Protein AF-A0A933B8F3-F1 (afdb_monomer_lite)

Secondary structure (DSSP, 8-state):
-----------------HHHHHHHHHHHHS-SEEEE-GGGHHHHHHHHHHHHHHH-SSPEEEE-SSEEEEPPPP----------SS----EEEEEEEEE-SSSEEEEEEEEESSGGGHHHHHHHHHHHHHHHHHS--S-GGG---

Structure (mmCIF, N/CA/C/O backbone):
data_AF-A0A933B8F3-F1
#
_entry.id   AF-A0A933B8F3-F1
#
loop_
_atom_site.group_PDB
_atom_site.id
_atom_site.type_symbol
_atom_site.label_atom_id
_atom_site.label_alt_id
_atom_site.label_comp_id
_atom_site.label_asym_id
_atom_site.label_entity_id
_atom_site.label_seq_id
_atom_site.pdbx_PDB_ins_code
_atom_site.Cartn_x
_atom_site.Cartn_y
_atom_site.Cartn_z
_atom_site.occupancy
_atom_site.B_iso_or_equiv
_atom_site.auth_seq_id
_atom_site.auth_comp_id
_atom_site.auth_asym_id
_atom_site.auth_atom_id
_atom_site.pdbx_PDB_model_num
ATOM 1 N N . MET A 1 1 ? 17.444 9.211 -59.197 1.00 36.62 1 MET A N 1
ATOM 2 C CA . MET A 1 1 ? 16.250 8.679 -58.508 1.00 36.62 1 MET A CA 1
ATOM 3 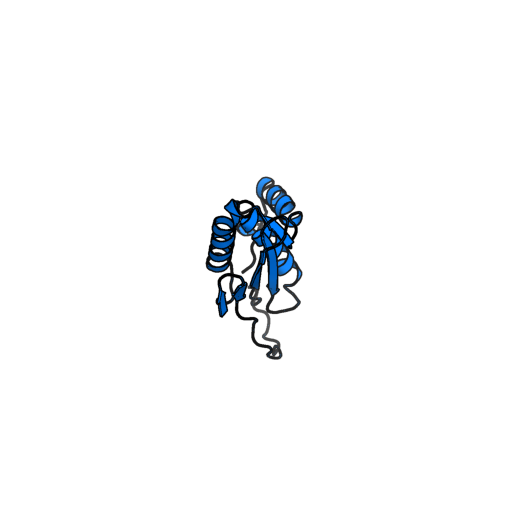C C . MET A 1 1 ? 16.712 8.210 -57.126 1.00 36.62 1 MET A C 1
ATOM 5 O O . MET A 1 1 ? 17.226 7.109 -57.017 1.00 36.62 1 MET A O 1
ATOM 9 N N . LEU A 1 2 ? 16.703 9.091 -56.116 1.00 37.78 2 LEU A N 1
ATOM 10 C CA . LEU A 1 2 ? 17.107 8.745 -54.743 1.00 37.78 2 LEU A CA 1
ATOM 11 C C . LEU A 1 2 ? 15.860 8.309 -53.965 1.00 37.78 2 LEU A C 1
ATOM 13 O O . LEU A 1 2 ? 14.931 9.098 -53.813 1.00 37.78 2 LEU A O 1
ATOM 17 N N . LEU A 1 3 ? 15.840 7.058 -53.502 1.00 42.25 3 LEU A N 1
ATOM 18 C CA . LEU A 1 3 ? 14.810 6.544 -52.602 1.00 42.25 3 LEU A CA 1
ATOM 19 C C . LEU A 1 3 ? 15.033 7.102 -51.192 1.00 42.25 3 LEU A C 1
ATOM 21 O O . LEU A 1 3 ? 16.034 6.800 -50.546 1.00 42.25 3 LEU A O 1
ATOM 25 N N . ALA A 1 4 ? 14.078 7.899 -50.719 1.00 46.31 4 ALA A N 1
ATOM 26 C CA . ALA A 1 4 ? 13.959 8.285 -49.322 1.00 46.31 4 ALA A CA 1
ATOM 27 C C . ALA A 1 4 ? 13.360 7.113 -48.528 1.00 46.31 4 ALA A C 1
ATOM 29 O O . ALA A 1 4 ? 12.175 6.810 -48.654 1.00 46.31 4 ALA A O 1
ATOM 30 N N . ALA A 1 5 ? 14.176 6.451 -47.711 1.00 51.38 5 ALA A N 1
ATOM 31 C CA . ALA A 1 5 ? 13.696 5.524 -46.694 1.00 51.38 5 ALA A CA 1
ATOM 32 C C . ALA A 1 5 ? 13.385 6.319 -45.416 1.00 51.38 5 ALA A C 1
ATOM 34 O O . ALA A 1 5 ? 14.253 6.543 -44.577 1.00 51.38 5 ALA A O 1
ATOM 35 N N . LEU A 1 6 ? 12.141 6.785 -45.288 1.00 48.47 6 LEU A N 1
ATOM 36 C CA . LEU A 1 6 ? 11.601 7.302 -44.031 1.00 48.47 6 LEU A CA 1
ATOM 37 C C . LEU A 1 6 ? 11.296 6.111 -43.117 1.00 48.47 6 LEU A C 1
ATOM 39 O O . LEU A 1 6 ? 10.216 5.527 -43.169 1.00 48.47 6 LEU A O 1
ATOM 43 N N . SER A 1 7 ? 12.258 5.729 -42.280 1.00 52.28 7 SER A N 1
ATOM 44 C CA . SER A 1 7 ? 11.997 4.852 -41.142 1.00 52.28 7 SER A CA 1
ATOM 45 C C . SER A 1 7 ? 11.229 5.646 -40.081 1.00 52.28 7 SER A C 1
ATOM 47 O O . SER A 1 7 ? 11.829 6.361 -39.277 1.00 52.28 7 SER A O 1
ATOM 49 N N . LEU A 1 8 ? 9.897 5.540 -40.092 1.00 51.66 8 LEU A N 1
ATOM 50 C CA . LEU A 1 8 ? 9.046 5.929 -38.966 1.00 51.66 8 LEU A CA 1
ATOM 51 C C . LEU A 1 8 ? 9.377 5.020 -37.777 1.00 51.66 8 LEU A C 1
ATOM 53 O O . LEU A 1 8 ? 8.822 3.936 -37.617 1.00 51.66 8 LEU A O 1
ATOM 57 N N . SER A 1 9 ? 10.331 5.455 -36.959 1.00 46.12 9 SER A N 1
ATOM 58 C CA . SER A 1 9 ? 10.598 4.853 -35.660 1.00 46.12 9 SER A CA 1
ATOM 59 C C . SER A 1 9 ? 9.540 5.371 -34.688 1.00 46.12 9 SER A C 1
ATOM 61 O O . SER A 1 9 ? 9.682 6.449 -34.114 1.00 46.12 9 SER A O 1
ATOM 63 N N . CYS A 1 10 ? 8.437 4.637 -34.532 1.00 48.38 10 CYS A N 1
ATOM 64 C CA . CYS A 1 10 ? 7.492 4.859 -33.440 1.00 48.38 10 CYS A CA 1
ATOM 65 C C . CYS A 1 10 ? 8.118 4.360 -32.129 1.00 48.38 10 CYS A C 1
ATOM 67 O O . CYS A 1 10 ? 7.732 3.326 -31.593 1.00 48.38 10 CYS A O 1
ATOM 69 N N . ALA A 1 11 ? 9.106 5.088 -31.611 1.00 46.72 11 ALA A N 1
ATOM 70 C CA . ALA A 1 11 ? 9.484 4.982 -30.211 1.00 46.72 11 ALA A CA 1
ATOM 71 C C . ALA A 1 11 ? 8.417 5.734 -29.406 1.00 46.72 11 ALA A C 1
ATOM 73 O O . ALA A 1 11 ? 8.524 6.939 -29.203 1.00 46.72 11 ALA A O 1
ATOM 74 N N . GLY A 1 12 ? 7.341 5.045 -29.020 1.00 47.75 12 GLY A N 1
ATOM 75 C CA . GLY A 1 12 ? 6.384 5.601 -28.067 1.00 47.75 12 GLY A CA 1
ATOM 76 C C . GLY A 1 12 ? 7.118 5.885 -26.759 1.00 47.75 12 GLY A C 1
ATOM 77 O O . GLY A 1 12 ? 7.540 4.951 -26.078 1.00 47.75 12 GLY A O 1
ATOM 78 N N . SER A 1 13 ? 7.329 7.159 -26.433 1.00 60.78 13 SER A N 1
ATOM 79 C CA . SER A 1 13 ? 7.831 7.565 -25.126 1.00 60.78 13 SER A CA 1
ATOM 80 C C . SER A 1 13 ? 6.834 7.105 -24.064 1.00 60.78 13 SER A C 1
ATOM 82 O O . SER A 1 13 ? 5.624 7.294 -24.203 1.00 60.78 13 SER A O 1
ATOM 84 N N . PHE A 1 14 ? 7.325 6.469 -22.998 1.00 71.25 14 PHE A N 1
ATOM 85 C CA . PHE A 1 14 ? 6.515 6.290 -21.799 1.00 71.25 14 PHE A CA 1
ATOM 86 C C . PHE A 1 14 ? 6.327 7.672 -21.177 1.00 71.25 14 PHE A C 1
ATOM 88 O O . PHE A 1 14 ? 7.186 8.162 -20.449 1.00 71.25 14 PHE A O 1
ATOM 95 N N . GLU A 1 15 ? 5.227 8.320 -21.533 1.00 83.00 15 GLU A N 1
ATOM 96 C CA . GLU A 1 15 ? 4.844 9.615 -20.997 1.00 83.00 15 GLU A CA 1
ATOM 97 C C . GLU A 1 15 ? 3.542 9.448 -20.217 1.00 83.00 15 GLU A C 1
ATOM 99 O O . GLU A 1 15 ? 2.581 8.819 -20.679 1.00 83.00 15 GLU A O 1
ATOM 104 N N . LEU A 1 16 ? 3.555 9.938 -18.980 1.00 84.81 16 LEU A N 1
ATOM 105 C CA . LEU A 1 16 ? 2.376 9.965 -18.130 1.00 84.81 16 LEU A CA 1
ATOM 106 C C . LEU A 1 16 ? 1.504 11.139 -18.554 1.00 84.81 16 LEU A C 1
ATOM 108 O O . LEU A 1 16 ? 2.003 12.252 -18.725 1.00 84.81 16 LEU A O 1
ATOM 112 N N . SER A 1 17 ? 0.203 10.904 -18.658 1.00 89.94 17 SER A N 1
ATOM 113 C CA . SER A 1 17 ? -0.770 11.984 -18.791 1.00 89.94 17 SER A CA 1
ATOM 114 C C . SER A 1 17 ? -0.698 12.930 -17.587 1.00 89.94 17 SER A C 1
ATOM 116 O O . SER A 1 17 ? -0.271 12.553 -16.493 1.00 89.94 17 SER A O 1
ATOM 118 N N . GLN A 1 18 ? -1.147 14.172 -17.763 1.00 90.62 18 GLN A N 1
ATOM 119 C CA . GLN A 1 18 ? -1.172 15.160 -16.680 1.00 90.62 18 GLN A CA 1
ATOM 120 C C . GLN A 1 18 ? -1.997 14.680 -15.470 1.00 90.62 18 GLN A C 1
ATOM 122 O O . GLN A 1 18 ? -1.650 14.959 -14.320 1.00 90.62 18 GLN A O 1
ATOM 127 N N . GLU A 1 19 ? -3.063 13.921 -15.722 1.00 89.12 19 GLU A N 1
ATOM 128 C CA . GLU A 1 19 ? -3.893 13.309 -14.684 1.00 89.12 19 GLU A CA 1
ATOM 129 C C . GLU A 1 19 ? -3.136 12.215 -13.917 1.00 89.12 19 GLU A C 1
ATOM 131 O O . GLU A 1 19 ? -3.154 12.213 -12.685 1.00 89.12 19 GLU A O 1
ATOM 136 N N . GLU A 1 20 ? -2.404 11.337 -14.614 1.00 89.19 20 GLU A N 1
ATOM 137 C CA . GLU A 1 20 ? -1.547 10.321 -13.984 1.00 89.19 20 GLU A CA 1
ATOM 138 C C . GLU A 1 20 ? -0.432 10.962 -13.147 1.00 89.19 20 GLU A C 1
ATOM 140 O O . GLU A 1 20 ? -0.158 10.500 -12.043 1.00 89.19 20 GLU A O 1
ATOM 145 N N . GLN A 1 21 ? 0.181 12.050 -13.626 1.00 91.50 21 GLN A N 1
ATOM 146 C CA . GLN A 1 21 ? 1.212 12.780 -12.879 1.00 91.50 21 GLN A CA 1
ATOM 147 C C . GLN A 1 21 ? 0.649 13.426 -11.609 1.00 91.50 21 GLN A C 1
ATOM 149 O O . GLN A 1 21 ? 1.257 13.343 -10.542 1.00 91.50 21 GLN A O 1
ATOM 154 N N . THR A 1 22 ? -0.531 14.041 -11.708 1.00 93.38 22 THR A N 1
ATOM 155 C CA . THR A 1 22 ? -1.208 14.671 -10.564 1.00 93.38 22 THR A CA 1
ATOM 156 C C . THR A 1 22 ? -1.597 13.623 -9.529 1.00 93.38 22 THR A C 1
ATOM 158 O O . THR A 1 22 ? -1.303 13.769 -8.343 1.00 93.38 22 THR A O 1
ATOM 161 N N . SER A 1 23 ? -2.209 12.531 -9.986 1.00 91.19 23 SER A N 1
ATOM 162 C CA . SER A 1 23 ? -2.610 11.415 -9.134 1.00 91.19 23 SER A CA 1
ATOM 163 C C . SER A 1 23 ? -1.400 10.754 -8.471 1.00 91.19 23 SER A C 1
ATOM 165 O O . SER A 1 23 ? -1.433 10.474 -7.273 1.00 91.19 23 SER A O 1
ATOM 167 N N . LEU A 1 24 ? -0.298 10.569 -9.207 1.00 93.94 24 LEU A N 1
ATOM 168 C CA . LEU A 1 24 ? 0.967 10.098 -8.643 1.00 93.94 24 LEU A CA 1
ATOM 169 C C . LEU A 1 24 ? 1.485 11.053 -7.560 1.00 93.94 24 LEU A C 1
ATOM 171 O O . LEU A 1 24 ? 1.893 10.592 -6.500 1.00 93.94 24 LEU A O 1
ATOM 175 N N . GLY A 1 25 ? 1.402 12.368 -7.777 1.00 94.06 25 GLY A N 1
ATOM 176 C CA . GLY A 1 25 ? 1.744 13.372 -6.767 1.00 94.06 25 GLY A CA 1
ATOM 177 C C . GLY A 1 25 ? 0.945 13.219 -5.467 1.00 94.06 25 GLY A C 1
ATOM 178 O O . GLY A 1 25 ? 1.521 13.294 -4.383 1.00 94.06 25 GLY A O 1
ATOM 179 N N . LEU A 1 26 ? -0.358 12.925 -5.558 1.00 95.31 26 LEU A N 1
ATOM 180 C CA . LEU A 1 26 ? -1.197 12.637 -4.386 1.00 95.31 26 LEU A CA 1
ATOM 181 C C . LEU A 1 26 ? -0.758 11.358 -3.664 1.00 95.31 26 LEU A C 1
ATOM 183 O O . LEU A 1 26 ? -0.704 11.339 -2.435 1.00 95.31 26 LEU A O 1
ATOM 187 N N . ALA A 1 27 ? -0.417 10.305 -4.410 1.00 96.31 27 ALA A N 1
ATOM 188 C CA . ALA A 1 27 ? 0.095 9.074 -3.818 1.00 96.31 27 ALA A CA 1
ATOM 189 C C . ALA A 1 27 ? 1.441 9.288 -3.116 1.00 96.31 27 ALA A C 1
ATOM 191 O O . ALA A 1 27 ? 1.612 8.832 -1.990 1.00 96.31 27 ALA A O 1
ATOM 192 N N . MET A 1 28 ? 2.369 10.031 -3.722 1.00 97.88 28 MET A N 1
ATOM 193 C CA . MET A 1 28 ? 3.665 10.344 -3.106 1.00 97.88 28 MET A CA 1
ATOM 194 C C . MET A 1 28 ? 3.530 11.196 -1.836 1.00 97.88 28 MET A C 1
ATOM 196 O O . MET A 1 28 ? 4.373 11.117 -0.948 1.00 97.88 28 MET A O 1
ATOM 200 N N . ALA A 1 29 ? 2.458 11.983 -1.709 1.00 97.31 29 ALA A N 1
ATOM 201 C CA . ALA A 1 29 ? 2.155 12.730 -0.489 1.00 97.31 29 ALA A CA 1
ATOM 202 C C . ALA A 1 29 ? 1.501 11.872 0.611 1.00 97.31 29 ALA A C 1
ATOM 204 O O . ALA A 1 29 ? 1.454 12.296 1.768 1.00 97.31 29 ALA A O 1
ATOM 205 N N . GLN A 1 30 ? 0.988 10.680 0.282 1.00 97.62 30 GLN A N 1
ATOM 206 C CA . GLN A 1 30 ? 0.333 9.799 1.243 1.00 97.62 30 GLN A CA 1
ATOM 207 C C . GLN A 1 30 ? 1.353 9.234 2.242 1.00 97.62 30 GLN A C 1
ATOM 209 O O . GLN A 1 30 ? 2.295 8.559 1.827 1.00 97.62 30 GLN A O 1
ATOM 214 N N . PRO A 1 31 ? 1.152 9.400 3.560 1.00 98.00 31 PRO A N 1
ATOM 215 C CA . PRO A 1 31 ? 1.998 8.749 4.552 1.00 98.00 31 PRO A CA 1
ATOM 216 C C . PRO A 1 31 ? 1.993 7.223 4.414 1.00 98.00 31 PRO A C 1
ATOM 218 O O . PRO A 1 31 ? 0.933 6.606 4.292 1.00 98.00 31 PRO A O 1
ATOM 221 N N . LEU A 1 32 ? 3.174 6.607 4.532 1.00 98.50 32 LEU A N 1
ATOM 222 C CA . LEU A 1 32 ? 3.340 5.146 4.573 1.00 98.50 32 LEU A CA 1
ATOM 223 C C . LEU A 1 32 ? 2.830 4.518 5.875 1.00 98.50 32 LEU A C 1
ATOM 225 O O . LEU A 1 32 ? 2.682 3.303 5.968 1.00 98.50 32 LEU A O 1
ATOM 229 N N . THR A 1 33 ? 2.579 5.339 6.895 1.00 98.38 33 THR A N 1
ATOM 230 C CA . THR A 1 33 ? 1.883 4.938 8.117 1.00 98.38 33 THR A CA 1
ATOM 231 C C . THR A 1 33 ? 0.728 5.893 8.364 1.00 98.38 33 THR A C 1
ATOM 233 O O . THR A 1 33 ? 0.926 7.106 8.408 1.00 98.38 33 THR A O 1
ATOM 236 N N . PHE A 1 34 ? -0.477 5.353 8.501 1.00 97.94 34 PHE A N 1
ATOM 237 C CA . PHE A 1 34 ? -1.703 6.135 8.627 1.00 97.94 34 PHE A CA 1
ATOM 238 C C . PHE A 1 34 ? -2.738 5.402 9.476 1.00 97.94 34 PHE A C 1
ATOM 240 O O . PHE A 1 34 ? -2.740 4.176 9.554 1.00 97.94 34 PHE A O 1
ATOM 247 N N . THR A 1 35 ? -3.643 6.155 10.095 1.00 98.00 35 THR A N 1
ATOM 248 C CA . THR A 1 35 ? -4.702 5.595 10.941 1.00 98.00 35 THR A CA 1
ATOM 249 C C . THR A 1 35 ? -6.033 5.617 10.209 1.00 98.00 35 THR A C 1
ATOM 251 O O . THR A 1 35 ? -6.431 6.647 9.664 1.00 98.00 35 THR A O 1
ATOM 254 N N . VAL A 1 36 ? -6.749 4.495 10.242 1.00 97.19 36 VAL A N 1
ATOM 255 C CA . VAL A 1 36 ? -8.127 4.395 9.756 1.00 97.19 36 VAL A CA 1
ATOM 256 C C . VAL A 1 36 ? -9.109 4.164 10.911 1.00 97.19 36 VAL A C 1
ATOM 258 O O . VAL A 1 36 ? -8.773 3.479 11.881 1.00 97.19 36 VAL A O 1
ATOM 261 N N . PRO A 1 37 ? -10.339 4.697 10.821 1.00 97.38 37 PRO A N 1
ATOM 262 C CA . PRO A 1 37 ? -11.439 4.336 11.710 1.00 97.38 37 PRO A CA 1
ATOM 263 C C . PRO A 1 37 ? -11.682 2.819 11.762 1.00 97.38 37 PRO A C 1
ATOM 265 O O . PRO A 1 37 ? -11.478 2.105 10.777 1.00 97.38 37 PRO A O 1
ATOM 268 N N . ARG A 1 38 ? -12.111 2.314 12.926 1.00 95.94 38 ARG A N 1
ATOM 269 C CA . ARG A 1 38 ? -12.258 0.866 13.181 1.00 95.94 38 ARG A CA 1
ATOM 270 C C . ARG A 1 38 ? -13.304 0.199 12.292 1.00 95.94 38 ARG A C 1
ATOM 272 O O . ARG A 1 38 ? -13.085 -0.924 11.848 1.00 95.94 38 ARG A O 1
ATOM 279 N N . ASP A 1 39 ? -14.396 0.897 12.021 1.00 96.69 39 ASP A N 1
ATOM 280 C CA . ASP A 1 39 ? -15.483 0.482 11.130 1.00 96.69 39 ASP A CA 1
ATOM 281 C C . ASP A 1 39 ? -15.018 0.275 9.678 1.00 96.69 39 ASP A C 1
ATOM 283 O O . ASP A 1 39 ? -15.536 -0.600 8.994 1.00 96.69 39 ASP A O 1
ATOM 287 N N . ARG A 1 40 ? -13.979 0.994 9.234 1.00 95.75 40 ARG A N 1
ATOM 288 C CA . ARG A 1 40 ? -13.377 0.850 7.892 1.00 95.75 40 ARG A CA 1
ATOM 289 C C . ARG A 1 40 ? -12.180 -0.102 7.832 1.00 95.75 40 ARG A C 1
ATOM 291 O O . ARG A 1 40 ? -11.573 -0.276 6.773 1.00 95.75 40 ARG A O 1
ATOM 298 N N . SER A 1 41 ? -11.793 -0.702 8.956 1.00 94.31 41 SER A N 1
ATOM 299 C CA . SER A 1 41 ? -10.542 -1.466 9.052 1.00 94.31 41 SER A CA 1
ATOM 300 C C . SER A 1 41 ? -10.535 -2.760 8.239 1.00 94.31 41 SER A C 1
ATOM 302 O O . SER A 1 41 ? -9.494 -3.117 7.688 1.00 94.31 41 SER A O 1
ATOM 304 N N . LEU A 1 42 ? -11.678 -3.447 8.144 1.00 95.56 42 LEU A N 1
ATOM 305 C CA . LEU A 1 42 ? -11.803 -4.678 7.361 1.00 95.56 42 LEU A CA 1
ATOM 306 C C . LEU A 1 42 ? -11.668 -4.382 5.868 1.00 95.56 42 LEU A C 1
ATOM 308 O O . LEU A 1 42 ? -10.773 -4.913 5.224 1.00 95.56 42 LEU A O 1
ATOM 312 N N . GLU A 1 43 ? -12.450 -3.432 5.359 1.00 96.94 43 GLU A N 1
ATOM 313 C CA . GLU A 1 43 ? -12.393 -3.000 3.958 1.00 96.94 43 GLU A CA 1
ATOM 314 C C . GLU A 1 43 ? -10.988 -2.511 3.558 1.00 96.94 43 GLU A C 1
ATOM 316 O O . GLU A 1 43 ? -10.469 -2.839 2.491 1.00 96.94 43 GLU A O 1
ATOM 321 N N . THR A 1 44 ? -10.331 -1.757 4.444 1.00 97.06 44 THR A N 1
ATOM 322 C CA . THR A 1 44 ? -8.951 -1.286 4.242 1.00 97.06 44 THR A CA 1
ATOM 323 C C . THR A 1 44 ? -7.963 -2.454 4.163 1.00 97.06 44 THR A C 1
ATOM 325 O O . THR A 1 44 ? -7.040 -2.438 3.349 1.00 97.06 44 THR A O 1
ATOM 328 N N . TRP A 1 45 ? -8.154 -3.490 4.978 1.00 97.44 45 TRP A N 1
ATOM 329 C CA . TRP A 1 45 ? -7.311 -4.684 4.953 1.00 97.44 45 TRP A CA 1
ATOM 330 C C . TRP A 1 45 ? -7.527 -5.531 3.699 1.00 97.44 45 TRP A C 1
ATOM 332 O O . TRP A 1 45 ? -6.557 -5.978 3.089 1.00 97.44 45 TRP A O 1
ATOM 342 N N . ASP A 1 46 ? -8.774 -5.670 3.253 1.00 97.44 46 ASP A N 1
ATOM 343 C CA . ASP A 1 46 ? -9.097 -6.366 2.007 1.00 97.44 46 ASP A CA 1
ATOM 344 C C . ASP A 1 46 ? -8.458 -5.665 0.803 1.00 97.44 46 ASP A C 1
ATOM 346 O O . ASP A 1 46 ? -7.947 -6.316 -0.110 1.00 97.44 46 ASP A O 1
ATOM 350 N N . ARG A 1 47 ? -8.396 -4.328 0.806 1.00 97.88 47 ARG A N 1
ATOM 351 C CA . ARG A 1 47 ? -7.629 -3.581 -0.201 1.00 97.88 47 ARG A CA 1
ATOM 352 C C . ARG A 1 47 ? -6.136 -3.888 -0.149 1.00 97.88 47 ARG A C 1
ATOM 354 O O . ARG A 1 47 ? -5.529 -4.052 -1.204 1.00 97.88 47 ARG A O 1
ATOM 361 N N . ALA A 1 48 ? -5.539 -4.003 1.035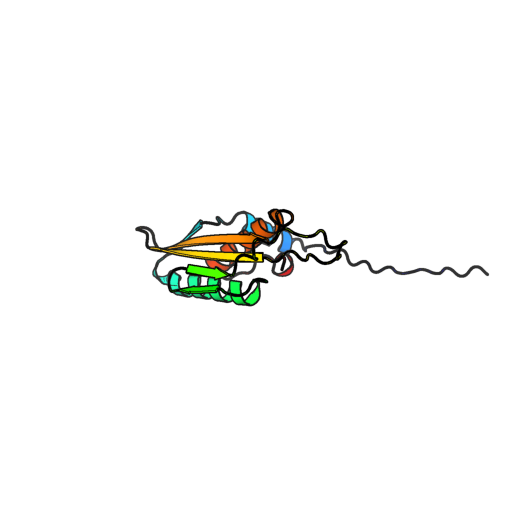 1.00 97.31 48 ALA A N 1
ATOM 362 C CA . ALA A 1 48 ? -4.126 -4.367 1.159 1.00 97.31 48 ALA A CA 1
ATOM 363 C C . ALA A 1 48 ? -3.834 -5.748 0.550 1.00 97.31 48 ALA A C 1
ATOM 365 O O . ALA A 1 48 ? -2.894 -5.885 -0.237 1.00 97.31 48 ALA A O 1
ATOM 366 N N . LEU A 1 49 ? -4.687 -6.736 0.834 1.00 95.75 49 LEU A N 1
ATOM 367 C CA . LEU A 1 49 ? -4.620 -8.068 0.228 1.00 95.75 49 LEU A CA 1
ATOM 368 C C . LEU A 1 49 ? -4.740 -8.005 -1.300 1.00 95.75 49 LEU A C 1
ATOM 370 O O . LEU A 1 49 ? -3.875 -8.518 -2.009 1.00 95.75 49 LEU A O 1
ATOM 374 N N . ASN A 1 50 ? -5.767 -7.317 -1.805 1.00 94.94 50 ASN A N 1
ATOM 375 C CA . ASN A 1 50 ? -6.005 -7.160 -3.241 1.00 94.94 50 ASN A CA 1
ATOM 376 C C . ASN A 1 50 ? -4.851 -6.452 -3.961 1.00 94.94 50 ASN A C 1
ATOM 378 O O . ASN A 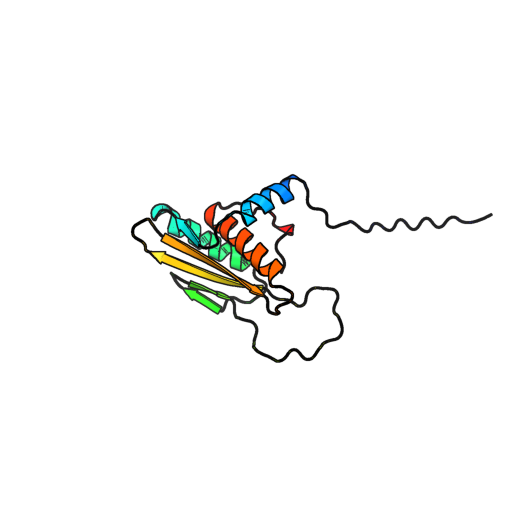1 50 ? -4.527 -6.788 -5.099 1.00 94.94 50 ASN A O 1
ATOM 382 N N . PHE A 1 51 ? -4.232 -5.459 -3.321 1.00 95.12 51 PHE A N 1
ATOM 383 C CA . PHE A 1 51 ? -3.084 -4.770 -3.893 1.00 95.12 51 PHE A CA 1
ATOM 384 C C . PHE A 1 51 ? -1.897 -5.721 -4.037 1.00 95.12 51 PHE A C 1
ATOM 386 O O . PHE A 1 51 ? -1.310 -5.815 -5.114 1.00 95.12 51 PHE A O 1
ATOM 393 N N . MET A 1 52 ? -1.557 -6.444 -2.967 1.00 92.19 52 MET A N 1
ATOM 394 C CA . MET A 1 52 ? -0.420 -7.361 -2.980 1.00 92.19 52 MET A CA 1
ATOM 395 C C . MET A 1 52 ? -0.595 -8.480 -4.005 1.00 92.19 52 MET A C 1
ATOM 397 O O . MET A 1 52 ? 0.354 -8.768 -4.728 1.00 92.19 52 MET A O 1
ATOM 401 N N . ASP A 1 53 ? -1.796 -9.050 -4.110 1.00 90.25 53 ASP A N 1
ATOM 402 C CA . ASP A 1 53 ? -2.119 -10.080 -5.102 1.00 90.25 53 ASP A CA 1
ATOM 403 C C . ASP A 1 53 ? -1.932 -9.581 -6.546 1.00 90.25 53 ASP A C 1
ATOM 405 O O . ASP A 1 53 ? -1.359 -10.266 -7.391 1.00 90.25 53 ASP A O 1
ATOM 409 N N . ARG A 1 54 ? -2.348 -8.340 -6.830 1.00 89.75 54 ARG A N 1
ATOM 410 C CA . ARG A 1 54 ? -2.306 -7.779 -8.190 1.00 89.75 54 ARG A CA 1
ATOM 411 C C . ARG A 1 54 ? -0.948 -7.237 -8.608 1.00 89.75 54 ARG A C 1
ATOM 413 O O . ARG A 1 54 ? -0.641 -7.255 -9.804 1.00 89.75 54 ARG A O 1
ATOM 420 N N . TYR A 1 55 ? -0.203 -6.653 -7.672 1.00 88.81 55 TYR A N 1
ATOM 421 C CA . TYR A 1 55 ? 0.937 -5.789 -7.983 1.00 88.81 55 TYR A CA 1
ATOM 422 C C . TYR A 1 55 ? 2.271 -6.289 -7.446 1.00 88.81 55 TYR A C 1
ATOM 424 O O . TYR A 1 55 ? 3.301 -5.845 -7.951 1.00 88.81 55 TYR A O 1
ATOM 432 N N . SER A 1 56 ? 2.299 -7.205 -6.475 1.00 84.88 56 SER A N 1
ATOM 433 C CA . SER A 1 56 ? 3.583 -7.741 -6.041 1.00 84.88 56 SER A CA 1
ATOM 434 C C . SER A 1 56 ? 4.184 -8.672 -7.088 1.00 84.88 56 SER A C 1
ATOM 436 O O . SER A 1 56 ? 3.506 -9.540 -7.634 1.00 84.88 56 SER A O 1
ATOM 438 N N . SER A 1 57 ? 5.486 -8.524 -7.332 1.00 85.06 57 SER A N 1
ATOM 439 C CA . SER A 1 57 ? 6.264 -9.491 -8.110 1.00 85.06 57 SER A CA 1
ATOM 440 C C . SER A 1 57 ? 6.957 -10.549 -7.249 1.00 85.06 57 SER A C 1
ATOM 442 O O . SER A 1 57 ? 7.514 -11.516 -7.776 1.00 85.06 57 SER A O 1
ATOM 444 N N . MET A 1 58 ? 6.904 -10.420 -5.919 1.00 85.06 58 MET A N 1
ATOM 445 C CA . MET A 1 58 ? 7.362 -11.437 -4.975 1.00 85.06 58 MET A CA 1
ATOM 446 C C . MET A 1 58 ? 6.179 -12.260 -4.453 1.00 85.06 58 MET A C 1
ATOM 448 O O . MET A 1 58 ? 5.086 -11.754 -4.224 1.00 85.06 58 MET A O 1
ATOM 452 N N . LYS A 1 59 ? 6.389 -13.563 -4.233 1.00 84.00 59 LYS A N 1
ATOM 453 C CA . LYS A 1 59 ? 5.324 -14.445 -3.731 1.00 84.00 59 LYS A CA 1
ATOM 454 C C . LYS A 1 59 ? 4.915 -14.048 -2.311 1.00 84.00 59 LYS A C 1
ATOM 456 O O . LYS A 1 59 ? 5.778 -13.725 -1.494 1.00 84.00 59 LYS A O 1
ATOM 461 N N . LEU A 1 60 ? 3.624 -14.150 -1.998 1.00 86.62 60 LEU A N 1
ATOM 462 C CA . LEU A 1 60 ? 3.131 -14.056 -0.623 1.00 86.62 60 LEU A CA 1
ATOM 463 C C . LEU A 1 60 ? 3.802 -15.130 0.248 1.00 86.62 60 LEU A C 1
ATOM 465 O O . LEU A 1 60 ? 3.875 -16.297 -0.133 1.00 86.62 60 LEU A O 1
ATOM 469 N N . ARG A 1 61 ? 4.316 -14.713 1.406 1.00 87.75 61 ARG A N 1
ATOM 470 C CA . ARG A 1 61 ? 4.965 -15.571 2.407 1.00 87.75 61 ARG A CA 1
ATOM 471 C C . ARG A 1 61 ? 4.070 -15.784 3.619 1.00 87.75 61 ARG A C 1
ATOM 473 O O . ARG A 1 61 ? 3.994 -16.893 4.131 1.00 87.75 61 ARG A O 1
ATOM 480 N N . SER A 1 62 ? 3.457 -14.712 4.110 1.00 88.81 62 SER A N 1
ATOM 481 C CA . SER A 1 62 ? 2.649 -14.731 5.325 1.00 88.81 62 SER A CA 1
ATOM 482 C C . SER A 1 62 ? 1.435 -13.841 5.141 1.00 88.81 62 SER A C 1
ATOM 484 O O . SER A 1 62 ? 1.571 -12.687 4.738 1.00 88.81 62 SER A O 1
ATOM 486 N N . VAL A 1 63 ? 0.269 -14.381 5.477 1.00 92.38 63 VAL A N 1
ATOM 487 C CA . VAL A 1 63 ? -1.001 -13.663 5.538 1.00 92.38 63 VAL A CA 1
ATOM 488 C C . VAL A 1 63 ? -1.624 -14.010 6.880 1.00 92.38 63 VAL A C 1
ATOM 490 O O . VAL A 1 63 ? -2.022 -15.149 7.108 1.00 92.38 63 VAL A O 1
ATOM 493 N N . THR A 1 64 ? -1.640 -13.045 7.790 1.00 94.25 64 THR A N 1
ATOM 494 C CA . THR A 1 64 ? -2.301 -13.160 9.091 1.00 94.25 64 THR A CA 1
ATOM 495 C C . THR A 1 64 ? -3.312 -12.034 9.250 1.00 94.25 64 THR A C 1
ATOM 497 O O . THR A 1 64 ? -3.393 -11.129 8.421 1.00 94.25 64 THR A O 1
ATOM 500 N N . ASP A 1 65 ? -4.038 -12.035 10.365 1.00 92.88 65 ASP A N 1
ATOM 501 C CA . ASP A 1 65 ? -4.962 -10.954 10.696 1.00 92.88 65 ASP A CA 1
ATOM 502 C C . ASP A 1 65 ? -4.278 -9.610 10.957 1.00 92.88 65 ASP A C 1
ATOM 504 O O . ASP A 1 65 ? -4.976 -8.621 11.131 1.00 92.88 65 ASP A O 1
ATOM 508 N N . SER A 1 66 ? -2.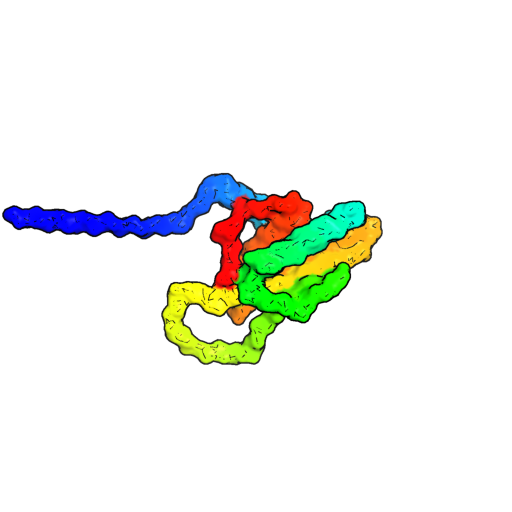953 -9.517 11.032 1.00 95.25 66 SER A N 1
ATOM 509 C CA . SER A 1 66 ? -2.262 -8.254 11.332 1.00 95.25 66 SER A CA 1
ATOM 510 C C . SER A 1 66 ? -1.049 -7.980 10.456 1.00 95.25 66 SER A C 1
ATOM 512 O O . SER A 1 66 ? -0.453 -6.907 10.567 1.00 95.25 66 SER A O 1
ATOM 514 N N . LEU A 1 67 ? -0.674 -8.924 9.593 1.00 96.62 67 LEU A N 1
ATOM 515 C CA . LEU A 1 67 ? 0.557 -8.856 8.827 1.00 96.62 67 LEU A CA 1
ATOM 516 C C . LEU A 1 67 ? 0.412 -9.567 7.478 1.00 96.62 67 LEU A C 1
ATOM 518 O O . LEU A 1 67 ? 0.103 -10.757 7.413 1.00 96.62 67 LEU A O 1
ATOM 522 N N . LEU A 1 68 ? 0.718 -8.836 6.410 1.00 95.44 68 LEU A N 1
ATOM 523 C CA . LEU A 1 68 ? 0.917 -9.349 5.063 1.00 95.44 68 LEU A CA 1
ATOM 524 C C . LEU A 1 68 ? 2.379 -9.158 4.691 1.00 95.44 68 LEU A C 1
ATOM 526 O O . LEU A 1 68 ? 2.908 -8.052 4.779 1.00 95.44 68 LEU A O 1
ATOM 530 N N . VAL A 1 69 ? 3.040 -10.231 4.283 1.00 93.75 69 VAL A N 1
ATOM 531 C CA . VAL A 1 69 ? 4.456 -10.207 3.916 1.00 93.75 69 VAL A CA 1
ATOM 532 C C . VAL A 1 69 ? 4.646 -11.051 2.672 1.00 93.75 69 VAL A C 1
ATOM 534 O O . VAL A 1 69 ? 4.214 -12.205 2.624 1.00 93.75 69 VAL A O 1
ATOM 537 N N . THR A 1 70 ? 5.328 -10.503 1.677 1.00 89.06 70 THR A N 1
ATOM 538 C CA . THR A 1 70 ? 5.901 -11.289 0.580 1.00 89.06 70 THR A CA 1
ATOM 539 C C . THR A 1 70 ? 7.272 -11.818 0.981 1.00 89.06 70 THR A C 1
ATOM 541 O O . THR A 1 70 ? 7.917 -11.272 1.872 1.00 89.06 70 THR A O 1
ATOM 544 N N . TYR A 1 71 ? 7.761 -12.873 0.335 1.00 75.31 71 TYR A N 1
ATOM 545 C CA . TYR A 1 71 ? 9.146 -13.303 0.536 1.00 75.31 71 TYR A CA 1
ATOM 546 C C . TYR A 1 71 ? 10.098 -12.130 0.300 1.00 75.31 71 TYR A C 1
ATOM 548 O O . TYR A 1 71 ? 9.984 -11.473 -0.724 1.00 75.31 71 TYR A O 1
ATOM 556 N N . GLU A 1 72 ? 11.043 -11.891 1.210 1.00 60.44 72 GLU A N 1
ATOM 557 C CA . GLU A 1 72 ? 12.252 -11.148 0.862 1.00 60.44 72 GLU A CA 1
ATOM 558 C C . GLU A 1 72 ? 13.049 -12.036 -0.097 1.00 60.44 72 GLU A C 1
ATOM 560 O O . GLU A 1 72 ? 13.219 -13.234 0.149 1.00 60.44 72 GLU A O 1
ATOM 565 N N . THR A 1 73 ? 13.489 -11.487 -1.228 1.00 52.62 73 THR A N 1
ATOM 566 C CA . THR A 1 73 ? 14.413 -12.191 -2.127 1.00 52.62 73 THR A CA 1
ATOM 567 C C . THR A 1 73 ? 15.582 -12.774 -1.334 1.00 52.62 73 THR A C 1
ATOM 569 O O . THR A 1 73 ? 16.075 -12.118 -0.415 1.00 52.62 73 THR A O 1
ATOM 572 N N . PRO A 1 74 ? 16.049 -13.988 -1.669 1.00 45.34 74 PRO A N 1
ATOM 573 C CA . PRO A 1 74 ? 17.122 -14.609 -0.919 1.00 45.34 74 PRO A CA 1
ATOM 574 C C . PRO A 1 74 ? 18.385 -13.743 -0.978 1.00 45.34 74 PRO A C 1
ATOM 576 O O . PRO A 1 74 ? 18.740 -13.201 -2.026 1.00 45.34 74 PRO A O 1
ATOM 579 N N . THR A 1 75 ? 19.068 -13.644 0.160 1.00 46.38 75 THR A N 1
ATOM 580 C CA . THR A 1 75 ? 20.404 -13.065 0.318 1.00 46.38 75 THR A CA 1
ATOM 581 C C . THR A 1 75 ? 21.444 -13.918 -0.419 1.00 46.38 75 THR A C 1
ATOM 583 O O . THR A 1 75 ? 22.227 -14.624 0.211 1.00 46.38 75 THR A O 1
ATOM 586 N N . TYR A 1 76 ? 21.460 -13.911 -1.749 1.00 42.34 76 TYR A N 1
ATOM 587 C CA . TYR A 1 76 ? 22.592 -14.446 -2.508 1.00 42.34 76 TYR A CA 1
ATOM 588 C C . TYR A 1 76 ? 23.410 -13.289 -3.073 1.00 42.34 76 TYR A C 1
ATOM 590 O O . TYR A 1 76 ? 22.855 -12.302 -3.561 1.00 42.34 76 TYR A O 1
ATOM 598 N N . GLN A 1 77 ? 24.740 -13.408 -2.991 1.00 43.59 77 GLN A N 1
ATOM 599 C CA . GLN A 1 77 ? 25.657 -12.522 -3.703 1.00 43.59 77 GLN A CA 1
ATOM 600 C C . GLN A 1 77 ? 25.273 -12.535 -5.182 1.00 43.59 77 GLN A C 1
ATOM 602 O O . GLN A 1 77 ? 25.286 -13.586 -5.823 1.00 43.59 77 GLN A O 1
ATOM 607 N N . GLN A 1 78 ? 24.897 -11.370 -5.708 1.00 46.41 78 GLN A N 1
ATOM 608 C CA . GLN A 1 78 ? 24.617 -11.210 -7.125 1.00 46.41 78 GLN A CA 1
ATOM 609 C C . GLN A 1 78 ? 25.923 -11.432 -7.889 1.00 46.41 78 GLN A C 1
ATOM 611 O O . GLN A 1 78 ? 26.785 -10.557 -7.934 1.00 46.41 78 GLN A O 1
ATOM 616 N N . VAL A 1 79 ? 26.082 -12.619 -8.473 1.00 48.50 79 VAL A N 1
ATOM 617 C CA . VAL A 1 79 ? 27.020 -12.809 -9.579 1.00 48.50 79 VAL A CA 1
ATOM 618 C C . VAL A 1 79 ? 26.576 -11.820 -10.662 1.00 48.50 79 VAL A C 1
ATOM 620 O O . VAL A 1 79 ? 25.387 -11.820 -10.995 1.00 48.50 79 VAL A O 1
ATOM 623 N N . PRO A 1 80 ? 27.449 -10.932 -11.168 1.00 44.38 80 PRO A N 1
ATOM 624 C CA . PRO A 1 80 ? 27.039 -9.926 -12.136 1.00 44.38 80 PRO A CA 1
ATOM 625 C C . PRO A 1 80 ? 26.635 -10.628 -13.435 1.00 44.38 80 PRO A C 1
ATOM 627 O O . PRO A 1 80 ? 27.481 -11.039 -14.224 1.00 44.38 80 PRO A O 1
ATOM 630 N N . SER A 1 81 ? 25.328 -10.805 -13.632 1.00 41.28 81 SER A N 1
ATOM 631 C CA . SER A 1 81 ? 24.777 -11.266 -14.901 1.00 41.28 81 SER A CA 1
ATOM 632 C C . SER A 1 81 ? 24.835 -10.104 -15.898 1.00 41.28 81 SER A C 1
ATOM 634 O O . SER A 1 81 ? 24.482 -8.975 -15.531 1.00 41.28 81 SER A O 1
ATOM 636 N N . PRO A 1 82 ? 25.306 -10.321 -17.135 1.00 44.31 82 PRO A N 1
ATOM 637 C CA . PRO A 1 82 ? 25.462 -9.253 -18.105 1.00 44.31 82 PRO A CA 1
ATOM 638 C C . PRO A 1 82 ? 24.084 -8.769 -18.576 1.00 44.31 82 PRO A C 1
ATOM 640 O O . PRO A 1 82 ? 23.427 -9.423 -19.371 1.00 44.31 82 PRO A O 1
ATOM 643 N N . VAL A 1 83 ? 23.675 -7.608 -18.057 1.00 48.06 83 VAL A N 1
ATOM 644 C CA . VAL A 1 83 ? 22.690 -6.658 -18.607 1.00 48.06 83 VAL A CA 1
ATOM 645 C C . VAL A 1 83 ? 21.491 -7.301 -19.328 1.00 48.06 83 VAL A C 1
ATOM 647 O O . VAL A 1 83 ? 21.446 -7.353 -20.556 1.00 48.06 83 VAL A O 1
ATOM 650 N N . GLU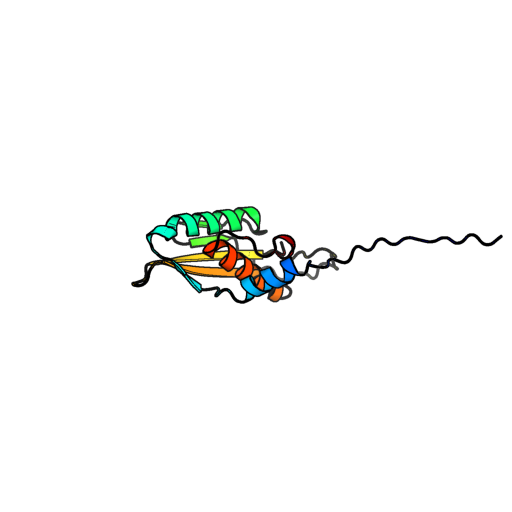 A 1 84 ? 20.448 -7.664 -18.578 1.00 41.97 84 GLU A N 1
ATOM 651 C CA . GLU A 1 84 ? 19.101 -7.779 -19.147 1.00 41.97 84 GLU A CA 1
ATOM 652 C C . GLU A 1 84 ? 18.430 -6.399 -19.120 1.00 41.97 84 GLU A C 1
ATOM 654 O O . GLU A 1 84 ? 18.187 -5.809 -18.064 1.00 41.97 84 GLU A O 1
ATOM 659 N N . ARG A 1 85 ? 18.147 -5.844 -20.305 1.00 42.56 85 ARG A N 1
ATOM 660 C CA . ARG A 1 85 ? 17.289 -4.661 -20.452 1.00 42.56 85 ARG A CA 1
ATOM 661 C C . ARG A 1 85 ? 15.841 -5.083 -20.204 1.00 42.56 85 ARG A C 1
ATOM 663 O O . ARG A 1 85 ? 15.110 -5.415 -21.127 1.00 42.56 85 ARG A O 1
ATOM 670 N N . GLY A 1 86 ? 15.477 -5.095 -18.934 1.00 47.69 86 GLY A N 1
ATOM 671 C CA . GLY A 1 86 ? 14.173 -5.468 -18.403 1.00 47.69 86 GLY A CA 1
ATOM 672 C C . GLY A 1 86 ? 14.402 -5.766 -16.935 1.00 47.69 86 GLY A C 1
ATOM 673 O O . GLY A 1 86 ? 14.988 -6.790 -16.617 1.00 47.69 86 GLY A O 1
ATOM 674 N N . SER A 1 87 ? 14.088 -4.807 -16.065 1.00 57.50 87 SER A N 1
ATOM 675 C CA . SER A 1 87 ? 14.438 -4.808 -14.641 1.00 57.50 87 SER A CA 1
ATOM 676 C C . SER A 1 87 ? 14.243 -6.185 -13.985 1.00 57.50 87 SER A C 1
ATOM 678 O O . SER A 1 87 ? 13.136 -6.549 -13.610 1.00 57.50 87 SER A O 1
ATOM 680 N N . GLY A 1 88 ? 15.327 -6.940 -13.776 1.00 68.94 88 GLY A N 1
ATOM 681 C CA . GLY A 1 88 ? 15.324 -8.158 -12.952 1.00 68.94 88 GLY A CA 1
ATOM 682 C C . GLY A 1 88 ? 15.121 -7.878 -11.454 1.00 68.94 88 GLY A C 1
ATOM 683 O O . GLY A 1 88 ? 15.299 -8.772 -10.622 1.00 68.94 88 GLY A O 1
ATOM 684 N N . ILE A 1 89 ? 14.801 -6.631 -11.096 1.00 81.69 89 ILE A N 1
ATOM 685 C CA . ILE A 1 89 ? 14.493 -6.205 -9.738 1.00 81.69 89 ILE A CA 1
ATOM 686 C C . ILE A 1 89 ? 13.058 -6.618 -9.437 1.00 81.69 89 ILE A C 1
ATOM 688 O O . ILE A 1 89 ? 12.133 -6.211 -10.127 1.00 81.69 89 ILE A O 1
ATOM 692 N N . ARG A 1 90 ? 12.890 -7.422 -8.392 1.00 86.75 90 ARG A N 1
ATOM 693 C CA . ARG A 1 90 ? 11.583 -7.806 -7.859 1.00 86.75 90 ARG A CA 1
ATOM 694 C C . ARG A 1 90 ? 11.225 -6.895 -6.696 1.00 86.75 90 ARG A C 1
ATOM 696 O O . ARG A 1 90 ? 12.119 -6.417 -6.000 1.00 86.75 90 ARG A O 1
ATOM 703 N N . PHE A 1 91 ? 9.935 -6.732 -6.438 1.00 88.25 91 PHE A N 1
ATOM 704 C CA . PHE A 1 91 ? 9.402 -5.856 -5.402 1.00 88.25 91 PHE A CA 1
ATOM 705 C C . PHE A 1 91 ? 8.487 -6.632 -4.457 1.00 88.25 91 PHE A C 1
ATOM 707 O O . PHE A 1 91 ? 7.477 -7.225 -4.857 1.00 88.25 91 PHE A O 1
ATOM 714 N N . GLY A 1 92 ? 8.882 -6.642 -3.189 1.00 91.12 92 GLY A N 1
ATOM 715 C CA . GLY A 1 92 ? 8.154 -7.273 -2.102 1.00 91.12 92 GLY A CA 1
ATOM 716 C C . GLY A 1 92 ? 7.509 -6.247 -1.188 1.00 91.12 92 GLY A C 1
ATOM 717 O O . GLY A 1 92 ? 8.000 -5.129 -1.067 1.00 91.12 92 GLY A O 1
ATOM 718 N N . TYR A 1 93 ? 6.427 -6.637 -0.524 1.00 94.50 93 TYR A N 1
ATOM 719 C CA . TYR A 1 93 ? 5.659 -5.775 0.363 1.00 94.50 93 TYR A CA 1
ATOM 720 C C . TYR A 1 93 ? 5.565 -6.363 1.766 1.00 94.50 93 TYR A C 1
ATOM 722 O O . TYR A 1 93 ? 5.379 -7.570 1.943 1.00 94.50 93 TYR A O 1
ATOM 730 N N . THR A 1 94 ? 5.623 -5.469 2.747 1.00 96.44 94 THR A N 1
ATOM 731 C CA . THR A 1 94 ? 5.248 -5.726 4.134 1.00 96.44 94 THR A CA 1
ATOM 732 C C . THR A 1 94 ? 4.170 -4.724 4.508 1.00 96.44 94 THR A C 1
ATOM 734 O O . THR A 1 94 ? 4.417 -3.519 4.505 1.00 96.44 94 THR A O 1
ATOM 737 N N . ILE A 1 95 ? 2.979 -5.222 4.825 1.00 97.69 95 ILE A N 1
ATOM 738 C CA . ILE A 1 95 ? 1.850 -4.414 5.279 1.00 97.69 95 ILE A CA 1
ATOM 739 C C . ILE A 1 95 ? 1.428 -4.927 6.645 1.00 97.69 95 ILE A C 1
ATOM 741 O O . ILE A 1 95 ? 1.168 -6.116 6.809 1.00 97.69 95 ILE A O 1
ATOM 745 N N . SER A 1 96 ? 1.350 -4.045 7.632 1.00 97.94 96 SER A N 1
ATOM 746 C CA . SER A 1 96 ? 0.910 -4.404 8.976 1.00 97.94 96 SER A CA 1
ATOM 747 C C . SER A 1 96 ? -0.241 -3.529 9.438 1.00 97.94 96 SER A C 1
ATOM 749 O O . SER A 1 96 ? -0.414 -2.400 8.973 1.00 97.94 96 SER A O 1
ATOM 751 N N . ARG A 1 97 ? -1.035 -4.066 10.367 1.00 97.50 97 ARG A N 1
ATOM 752 C CA . ARG A 1 97 ? -2.059 -3.304 11.075 1.00 97.50 97 ARG A CA 1
ATOM 753 C C . ARG A 1 97 ? -2.003 -3.532 12.577 1.00 97.50 97 ARG A C 1
ATOM 755 O O . ARG A 1 97 ? -1.804 -4.655 13.038 1.00 97.50 97 ARG A O 1
ATOM 762 N N . ALA A 1 98 ? -2.213 -2.466 13.338 1.00 97.62 98 ALA A N 1
ATOM 763 C CA . ALA A 1 98 ? -2.221 -2.486 14.794 1.00 97.62 98 ALA A CA 1
ATOM 764 C C . ALA A 1 98 ? -3.362 -1.628 15.347 1.00 97.62 98 ALA A C 1
ATOM 766 O O . ALA A 1 98 ? -3.663 -0.550 14.843 1.00 97.62 98 ALA A O 1
ATOM 767 N N . SER A 1 99 ? -3.996 -2.102 16.415 1.00 96.81 99 SER A N 1
ATOM 768 C CA . SER A 1 99 ? -5.044 -1.361 17.118 1.00 96.81 99 SER A CA 1
ATOM 769 C C . SER A 1 99 ? -4.428 -0.237 17.960 1.00 96.81 99 SER A C 1
ATOM 771 O O . SER A 1 99 ? -3.539 -0.500 18.767 1.00 96.81 99 SER A O 1
ATOM 773 N N . THR A 1 100 ? -4.915 0.997 17.812 1.00 96.00 100 THR A N 1
ATOM 774 C CA . THR A 1 100 ? -4.527 2.163 18.631 1.00 96.00 100 THR A CA 1
ATOM 775 C C . THR A 1 100 ? -5.753 2.787 19.303 1.00 96.00 100 THR A C 1
ATOM 777 O O . THR A 1 100 ? -6.878 2.320 19.118 1.00 96.00 100 THR A O 1
ATOM 780 N N . ARG A 1 101 ? -5.588 3.840 20.113 1.00 95.00 101 ARG A N 1
ATOM 781 C CA . ARG A 1 101 ? -6.750 4.525 20.715 1.00 95.00 101 ARG A CA 1
ATOM 782 C C . ARG A 1 101 ? -7.594 5.242 19.657 1.00 95.00 101 ARG A C 1
ATOM 784 O O . ARG A 1 101 ? -8.812 5.283 19.771 1.00 95.00 101 ARG A O 1
ATOM 791 N N . GLU A 1 102 ? -6.943 5.740 18.616 1.00 93.25 102 GLU A N 1
ATOM 792 C CA . GLU A 1 102 ? -7.500 6.575 17.552 1.00 93.25 102 GLU A CA 1
ATOM 793 C C . GLU A 1 102 ? -8.108 5.751 16.405 1.00 93.25 102 GLU A C 1
ATOM 795 O O . GLU A 1 102 ? -8.874 6.280 15.604 1.00 93.25 102 GLU A O 1
ATOM 800 N N . GLY A 1 103 ? -7.788 4.456 16.311 1.00 96.75 103 GLY A N 1
ATOM 801 C CA . GLY A 1 103 ? -8.302 3.584 15.260 1.00 96.75 103 GLY A CA 1
ATOM 802 C C . GLY A 1 103 ? -7.432 2.355 15.029 1.00 96.75 103 GLY A C 1
ATOM 803 O O . GLY A 1 103 ? -6.956 1.725 15.974 1.00 96.75 103 GLY A O 1
ATOM 804 N N . ILE A 1 104 ? -7.253 1.997 13.761 1.00 98.06 104 ILE A N 1
ATOM 805 C CA . ILE A 1 104 ? -6.303 0.984 13.308 1.00 98.06 104 ILE A CA 1
ATOM 806 C C . ILE A 1 104 ? -5.176 1.695 12.563 1.00 98.06 104 ILE A C 1
ATOM 808 O O . ILE A 1 104 ? -5.410 2.314 11.527 1.00 98.06 104 ILE A O 1
ATOM 812 N N . SER A 1 105 ? -3.963 1.613 13.098 1.00 98.06 105 SER A N 1
ATOM 813 C CA . SER A 1 105 ? -2.755 2.066 12.417 1.00 98.06 105 SER A CA 1
ATOM 814 C C . SER A 1 105 ? -2.362 1.041 11.363 1.00 98.06 105 SER A C 1
ATOM 816 O O . SER A 1 105 ? -2.255 -0.147 11.668 1.00 98.06 105 SER A O 1
ATOM 818 N N . MET A 1 106 ? -2.167 1.505 10.138 1.00 98.38 106 MET A N 1
ATOM 819 C CA . MET A 1 106 ? -1.709 0.746 8.984 1.00 98.38 106 MET A CA 1
ATOM 820 C C . MET A 1 106 ? -0.293 1.199 8.652 1.00 98.38 106 MET A C 1
ATOM 822 O O . MET A 1 106 ? -0.036 2.401 8.623 1.00 98.38 106 MET A O 1
ATOM 826 N N . SER A 1 107 ? 0.608 0.265 8.364 1.00 98.38 107 SER A N 1
ATOM 827 C CA . SER A 1 107 ? 1.960 0.573 7.894 1.00 98.38 107 SER A CA 1
ATOM 828 C C . SER A 1 107 ? 2.258 -0.204 6.623 1.00 98.38 107 SER A C 1
ATOM 830 O O . SER A 1 107 ? 1.942 -1.390 6.535 1.00 98.38 107 SER A O 1
ATOM 832 N N . VAL A 1 108 ? 2.845 0.467 5.638 1.00 98.19 108 VAL A N 1
ATOM 833 C CA . VAL A 1 108 ? 3.130 -0.073 4.310 1.00 98.19 108 VAL A CA 1
ATOM 834 C C . VAL A 1 108 ? 4.604 0.123 4.001 1.00 98.19 108 VAL A C 1
ATOM 836 O O . VAL A 1 108 ? 5.137 1.226 4.097 1.00 98.19 108 VAL A O 1
ATOM 839 N N . ARG A 1 109 ? 5.265 -0.952 3.585 1.00 96.94 109 ARG A N 1
ATOM 840 C CA . ARG A 1 109 ? 6.641 -0.931 3.099 1.00 96.94 109 ARG A CA 1
ATOM 841 C C . ARG A 1 109 ? 6.739 -1.743 1.820 1.00 96.94 109 ARG A C 1
ATOM 843 O O . ARG A 1 109 ? 6.170 -2.827 1.735 1.00 96.94 109 ARG A O 1
ATOM 850 N N . CYS A 1 110 ? 7.525 -1.245 0.875 1.00 94.38 110 CYS A N 1
ATOM 851 C CA . CYS A 1 110 ? 7.975 -1.997 -0.285 1.00 94.38 110 CYS A CA 1
ATOM 852 C C . CYS A 1 110 ? 9.504 -2.100 -0.246 1.00 94.38 110 CYS A C 1
ATOM 854 O O . CYS A 1 110 ? 10.185 -1.156 0.154 1.00 94.38 110 CYS A O 1
ATOM 856 N N . ALA A 1 111 ? 10.045 -3.255 -0.618 1.00 91.31 111 ALA A N 1
ATOM 857 C CA . ALA A 1 111 ? 11.475 -3.517 -0.657 1.00 91.31 111 ALA A CA 1
ATOM 858 C C . ALA A 1 111 ? 11.857 -4.113 -2.019 1.00 91.31 111 ALA A C 1
ATOM 860 O O . ALA A 1 111 ? 11.220 -5.074 -2.466 1.00 91.31 111 ALA A O 1
ATOM 861 N N . PRO A 1 112 ? 12.889 -3.573 -2.685 1.00 89.25 112 PRO A N 1
ATOM 862 C CA . PRO A 1 112 ? 13.390 -4.139 -3.923 1.00 89.25 112 PRO A CA 1
ATOM 863 C C . PRO A 1 112 ? 14.337 -5.312 -3.634 1.00 89.25 112 PRO A C 1
ATOM 865 O O . PRO A 1 112 ? 14.971 -5.384 -2.580 1.00 89.25 112 PRO A O 1
ATOM 868 N N . SER A 1 113 ? 14.528 -6.197 -4.609 1.00 84.81 113 SER A N 1
ATOM 869 C CA . SER A 1 113 ? 15.536 -7.263 -4.536 1.00 84.81 113 SER A CA 1
ATOM 870 C C . SER A 1 113 ? 16.977 -6.785 -4.737 1.00 84.81 113 SER A C 1
ATOM 872 O O . SER A 1 113 ? 17.912 -7.582 -4.664 1.00 84.81 113 SER A O 1
ATOM 874 N N . SER A 1 114 ? 17.165 -5.500 -5.043 1.00 82.25 114 SER A N 1
ATOM 875 C CA . SER A 1 114 ? 18.458 -4.846 -5.237 1.00 82.25 114 SER A CA 1
ATOM 876 C C . SER A 1 114 ? 18.355 -3.365 -4.884 1.00 82.25 114 SER A C 1
ATOM 878 O O . SER A 1 114 ? 17.322 -2.745 -5.132 1.00 82.25 114 SER A O 1
ATOM 880 N N . LYS A 1 115 ? 19.447 -2.771 -4.388 1.00 79.81 115 LYS A N 1
ATOM 881 C CA . LYS A 1 115 ? 19.512 -1.341 -4.029 1.00 79.81 115 LYS A CA 1
ATOM 882 C C . LYS A 1 115 ? 19.157 -0.396 -5.179 1.00 79.81 115 LYS A C 1
ATOM 884 O O . LYS A 1 115 ? 18.670 0.702 -4.949 1.00 79.81 115 LYS A O 1
ATOM 889 N N . VAL A 1 116 ? 19.379 -0.821 -6.423 1.00 83.62 116 VAL A N 1
ATOM 890 C CA . VAL A 1 116 ? 19.064 -0.009 -7.611 1.00 83.62 116 VAL A CA 1
ATOM 891 C C . VAL A 1 116 ? 17.566 0.321 -7.694 1.00 83.62 116 VAL A C 1
ATOM 893 O O . VAL A 1 116 ? 17.212 1.370 -8.218 1.00 83.62 116 VAL A O 1
ATOM 896 N N . GLY A 1 117 ? 16.697 -0.522 -7.124 1.00 85.69 117 GLY A N 1
ATOM 897 C CA . GLY A 1 117 ? 15.246 -0.325 -7.128 1.00 85.69 117 GLY A CA 1
ATOM 898 C C . GLY A 1 117 ? 14.698 0.424 -5.915 1.00 85.69 117 GLY A C 1
ATOM 899 O O . GLY A 1 117 ? 13.494 0.397 -5.704 1.00 85.69 117 GLY A O 1
ATOM 900 N N . GLU A 1 118 ? 15.530 1.045 -5.071 1.00 88.06 118 GLU A N 1
ATOM 901 C CA . GLU A 1 118 ? 15.049 1.706 -3.843 1.00 88.06 118 GLU A CA 1
ATOM 902 C C . GLU A 1 118 ? 14.045 2.830 -4.131 1.00 88.06 118 GLU A C 1
ATOM 904 O O . GLU A 1 118 ? 13.037 2.935 -3.438 1.00 88.06 118 GLU A O 1
ATOM 909 N N . ARG A 1 119 ? 14.271 3.623 -5.186 1.00 91.69 119 ARG A N 1
ATOM 910 C CA . ARG A 1 119 ? 13.345 4.699 -5.583 1.00 91.69 119 ARG A CA 1
ATOM 911 C C . ARG A 1 119 ? 12.016 4.161 -6.106 1.00 91.69 119 ARG A C 1
ATOM 913 O O . ARG A 1 119 ? 10.964 4.668 -5.734 1.00 91.69 119 ARG A O 1
ATOM 920 N N . ASP A 1 120 ? 12.067 3.115 -6.924 1.00 92.12 120 ASP A N 1
ATOM 921 C CA . ASP A 1 120 ? 10.864 2.472 -7.458 1.00 92.12 120 ASP A CA 1
ATOM 922 C C . ASP A 1 120 ? 10.064 1.795 -6.339 1.00 92.12 120 ASP A C 1
ATOM 924 O O . ASP A 1 120 ? 8.837 1.857 -6.314 1.00 92.12 120 ASP A O 1
ATOM 928 N N . ALA A 1 121 ? 10.758 1.196 -5.366 1.00 92.88 121 ALA A N 1
ATOM 929 C CA . ALA A 1 121 ? 10.132 0.615 -4.189 1.00 92.88 121 ALA A CA 1
ATOM 930 C C . ALA A 1 121 ? 9.451 1.683 -3.323 1.00 92.88 121 ALA A C 1
ATOM 932 O O . ALA A 1 121 ? 8.324 1.471 -2.887 1.00 92.88 121 ALA A O 1
ATOM 933 N N . ASP A 1 122 ? 10.094 2.828 -3.102 1.00 95.88 122 ASP A N 1
ATOM 934 C CA . ASP A 1 122 ? 9.500 3.948 -2.367 1.00 95.88 122 ASP A CA 1
ATOM 935 C C . ASP A 1 122 ? 8.204 4.436 -3.037 1.00 95.88 122 ASP A C 1
ATOM 937 O O . ASP A 1 122 ? 7.138 4.440 -2.416 1.00 95.88 122 ASP A O 1
ATOM 941 N N . GLN A 1 123 ? 8.248 4.694 -4.349 1.00 96.50 123 GLN A N 1
ATOM 942 C CA . GLN A 1 123 ? 7.064 5.060 -5.130 1.00 96.50 123 GLN A CA 1
ATOM 943 C C . GLN A 1 123 ? 5.958 3.998 -5.037 1.00 96.50 123 GLN A C 1
ATOM 945 O O . GLN A 1 123 ? 4.791 4.312 -4.786 1.00 96.50 123 GLN A O 1
ATOM 950 N N . ASN A 1 124 ? 6.314 2.725 -5.198 1.00 95.75 124 ASN A N 1
ATOM 951 C CA . ASN A 1 124 ? 5.385 1.610 -5.077 1.00 95.75 124 ASN A CA 1
ATOM 952 C C . ASN A 1 124 ? 4.731 1.535 -3.688 1.00 95.75 124 ASN A C 1
ATOM 954 O O . ASN A 1 124 ? 3.545 1.211 -3.597 1.00 95.75 124 ASN A O 1
ATOM 958 N N . ALA A 1 125 ? 5.473 1.821 -2.613 1.00 97.44 125 ALA A N 1
ATOM 959 C CA . ALA A 1 125 ? 4.943 1.843 -1.250 1.00 97.44 125 ALA A CA 1
ATOM 960 C C . ALA A 1 125 ? 3.914 2.967 -1.071 1.00 97.44 125 ALA A C 1
ATOM 962 O O . ALA A 1 125 ? 2.855 2.743 -0.485 1.00 97.44 125 ALA A O 1
ATOM 963 N N . HIS A 1 126 ? 4.191 4.145 -1.628 1.00 98.44 126 HIS A N 1
ATOM 964 C CA . HIS A 1 126 ? 3.293 5.297 -1.603 1.00 98.44 126 HIS A CA 1
ATOM 965 C C . HIS A 1 126 ? 2.007 5.057 -2.405 1.00 98.44 126 HIS A C 1
ATOM 967 O O . HIS A 1 126 ? 0.904 5.284 -1.901 1.00 98.44 126 HIS A O 1
ATOM 973 N N . ILE A 1 127 ? 2.119 4.498 -3.615 1.00 97.81 127 ILE A N 1
ATOM 974 C CA . ILE A 1 127 ? 0.956 4.098 -4.423 1.00 97.81 127 ILE A CA 1
ATOM 975 C C . ILE A 1 127 ? 0.121 3.038 -3.691 1.00 97.81 127 ILE A C 1
ATOM 977 O O . ILE A 1 127 ? -1.110 3.129 -3.675 1.00 97.81 127 ILE A O 1
ATOM 981 N N . ALA A 1 128 ? 0.771 2.064 -3.047 1.00 97.81 128 ALA A N 1
ATOM 982 C CA . ALA A 1 128 ? 0.092 1.056 -2.239 1.00 97.81 128 ALA A CA 1
ATOM 983 C C . ALA A 1 128 ? -0.649 1.687 -1.053 1.00 97.81 128 ALA A C 1
ATOM 985 O O . ALA A 1 128 ? -1.839 1.436 -0.877 1.00 97.81 128 ALA A O 1
ATOM 986 N N . ALA A 1 129 ? 0.015 2.541 -0.268 1.00 98.44 129 ALA A N 1
ATOM 987 C CA . ALA A 1 129 ? -0.588 3.226 0.873 1.00 98.44 129 ALA A CA 1
ATOM 988 C C . ALA A 1 129 ? -1.806 4.065 0.459 1.00 98.44 129 ALA A C 1
ATOM 990 O O . ALA A 1 129 ? -2.853 4.002 1.107 1.00 98.44 129 ALA A O 1
ATOM 991 N N . TYR A 1 130 ? -1.699 4.788 -0.659 1.00 98.19 130 TYR A N 1
ATOM 992 C CA . TYR A 1 130 ? -2.792 5.589 -1.203 1.00 98.19 130 TYR A CA 1
ATOM 993 C C . TYR A 1 130 ? -3.984 4.724 -1.608 1.00 98.19 130 TYR A C 1
ATOM 995 O O . TYR A 1 130 ? -5.116 5.008 -1.210 1.00 98.19 130 TYR A O 1
ATOM 1003 N N . TYR A 1 131 ? -3.739 3.632 -2.333 1.00 97.94 131 TYR A N 1
ATOM 1004 C CA . TYR A 1 131 ? -4.794 2.699 -2.717 1.00 97.94 131 TYR A CA 1
ATOM 1005 C C . TYR A 1 131 ? -5.457 2.046 -1.500 1.00 97.94 131 TYR A C 1
ATOM 1007 O O . TYR A 1 131 ? -6.679 1.950 -1.438 1.00 97.94 131 TYR A O 1
ATOM 1015 N N . ILE A 1 132 ? -4.674 1.630 -0.505 1.00 97.94 132 ILE A N 1
ATOM 1016 C CA . ILE A 1 132 ? -5.193 0.989 0.708 1.00 97.94 132 ILE A CA 1
ATOM 1017 C C . ILE A 1 132 ? -6.106 1.946 1.476 1.00 97.94 132 ILE A C 1
ATOM 1019 O O . ILE A 1 132 ? -7.179 1.538 1.923 1.00 97.94 132 ILE A O 1
ATOM 1023 N N . LEU A 1 133 ? -5.721 3.218 1.593 1.00 97.62 133 LEU A N 1
ATOM 1024 C CA . LEU A 1 133 ? -6.531 4.221 2.277 1.00 97.62 133 LEU A CA 1
ATOM 1025 C C . LEU A 1 133 ? -7.799 4.592 1.493 1.00 97.62 133 LEU A C 1
ATOM 1027 O O . LEU A 1 133 ? -8.867 4.718 2.089 1.00 97.62 133 LEU A O 1
ATOM 1031 N N . THR A 1 134 ? -7.681 4.798 0.180 1.00 96.25 134 THR A N 1
ATOM 1032 C CA . THR A 1 134 ? -8.723 5.470 -0.621 1.00 96.25 134 THR A CA 1
ATOM 1033 C C . THR A 1 134 ? -9.560 4.533 -1.487 1.00 96.25 134 THR A C 1
ATOM 1035 O O . THR A 1 134 ? -10.671 4.888 -1.864 1.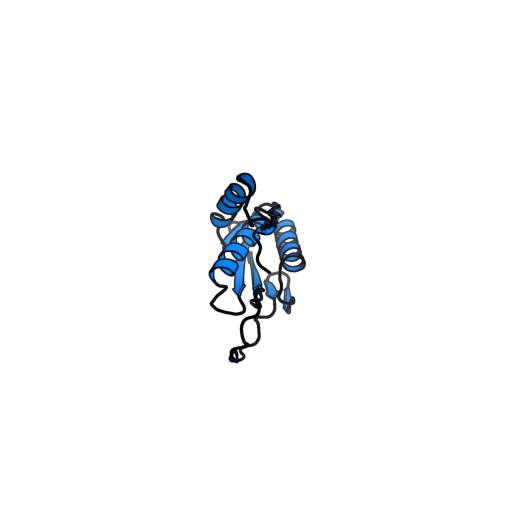00 96.25 134 THR A O 1
ATOM 1038 N N . GLY A 1 135 ? -9.042 3.353 -1.828 1.00 95.56 135 GLY A N 1
ATOM 1039 C CA . GLY A 1 135 ? -9.611 2.467 -2.846 1.00 95.56 135 GLY A CA 1
ATOM 1040 C C . GLY A 1 135 ? -9.291 2.851 -4.290 1.00 95.56 135 GLY A C 1
ATOM 1041 O O . GLY A 1 135 ? -9.622 2.087 -5.196 1.00 95.56 135 GLY A O 1
ATOM 1042 N N . SER A 1 136 ? -8.603 3.972 -4.515 1.00 94.06 136 SER A N 1
ATOM 1043 C CA . SER A 1 136 ? -8.277 4.482 -5.848 1.00 94.06 136 SER A CA 1
ATOM 1044 C C . SER A 1 136 ? -6.815 4.229 -6.191 1.00 94.06 136 SER A C 1
ATOM 1046 O O . SER A 1 136 ? -5.917 4.505 -5.399 1.00 94.06 136 SER A O 1
ATOM 1048 N N . ILE A 1 137 ? -6.553 3.695 -7.386 1.00 93.19 137 ILE A N 1
ATOM 1049 C CA . ILE A 1 137 ? -5.185 3.504 -7.868 1.00 93.19 137 ILE A CA 1
ATOM 1050 C C . ILE A 1 137 ? -4.713 4.788 -8.554 1.00 93.19 137 ILE A C 1
ATOM 1052 O O . ILE A 1 137 ? -5.232 5.159 -9.599 1.00 93.19 137 ILE A O 1
ATOM 1056 N N . ALA A 1 138 ? -3.743 5.479 -7.954 1.00 90.12 138 ALA A N 1
ATOM 1057 C CA . ALA A 1 138 ? -3.268 6.771 -8.454 1.00 90.12 138 ALA A CA 1
ATOM 1058 C C . ALA A 1 138 ? -2.681 6.689 -9.873 1.00 90.12 138 ALA A C 1
ATOM 1060 O O . ALA A 1 138 ? -2.985 7.507 -10.731 1.00 90.12 138 ALA A O 1
ATOM 1061 N N . CYS A 1 139 ? -1.836 5.691 -10.130 1.00 90.12 139 CYS A N 1
ATOM 1062 C CA . CYS A 1 139 ? -1.278 5.445 -11.453 1.00 90.12 139 CYS A CA 1
ATOM 1063 C C . CYS A 1 139 ? -0.852 3.978 -11.566 1.00 90.12 139 CYS A C 1
ATOM 1065 O O . CYS A 1 139 ? 0.228 3.593 -11.120 1.00 90.12 139 CYS A O 1
ATOM 1067 N N . ALA A 1 140 ? -1.693 3.136 -12.173 1.00 87.81 140 ALA A N 1
ATOM 1068 C CA . ALA A 1 140 ? -1.393 1.709 -12.327 1.00 87.81 140 ALA A CA 1
ATOM 1069 C C . ALA A 1 140 ? -0.146 1.460 -13.199 1.00 87.81 140 ALA A C 1
ATOM 1071 O O . ALA A 1 140 ? 0.608 0.524 -12.944 1.00 87.81 140 ALA A O 1
ATOM 1072 N N . ARG A 1 141 ? 0.092 2.326 -14.194 1.00 88.31 141 ARG A N 1
ATOM 1073 C CA . ARG A 1 141 ? 1.264 2.286 -15.085 1.00 88.31 141 ARG A CA 1
ATOM 1074 C C . ARG A 1 141 ? 2.565 2.714 -14.402 1.00 88.31 141 ARG A C 1
ATOM 1076 O O . ARG A 1 141 ? 3.632 2.417 -14.922 1.00 88.31 141 ARG A O 1
ATOM 1083 N N . CYS A 1 142 ? 2.478 3.389 -13.258 1.00 88.75 142 CYS A N 1
ATOM 1084 C CA . CYS A 1 142 ? 3.630 3.839 -12.480 1.00 88.75 142 CYS A CA 1
ATOM 1085 C C . CYS A 1 142 ? 4.122 2.773 -11.489 1.00 88.75 142 CYS A C 1
ATOM 1087 O O . CYS A 1 142 ? 5.142 2.973 -10.835 1.00 88.75 142 CYS A O 1
ATOM 1089 N N . ILE A 1 143 ? 3.401 1.658 -11.345 1.00 89.06 143 ILE A N 1
ATOM 1090 C CA . ILE A 1 143 ? 3.796 0.580 -10.440 1.00 89.06 143 ILE A CA 1
ATOM 1091 C C . ILE A 1 143 ? 4.817 -0.300 -11.148 1.00 89.06 143 ILE A C 1
ATOM 1093 O O . ILE A 1 143 ? 4.494 -0.971 -12.131 1.00 89.06 143 ILE A O 1
ATOM 1097 N N . VAL A 1 144 ? 6.039 -0.313 -10.627 1.00 85.25 144 VAL A N 1
ATOM 1098 C CA . VAL A 1 144 ? 7.134 -1.135 -11.154 1.00 85.25 144 VAL A CA 1
ATOM 1099 C C . VAL A 1 144 ? 7.013 -2.550 -10.584 1.00 85.25 144 VAL A C 1
ATOM 1101 O O . VAL A 1 144 ? 6.736 -2.710 -9.396 1.00 85.25 144 VAL A O 1
ATOM 1104 N N . ARG A 1 145 ? 7.179 -3.582 -11.416 1.00 78.06 145 ARG A N 1
ATOM 1105 C CA . ARG A 1 145 ? 7.022 -4.992 -11.027 1.00 78.06 145 ARG A CA 1
ATOM 1106 C C . ARG A 1 145 ? 8.268 -5.793 -11.351 1.00 78.06 145 ARG A C 1
ATOM 1108 O O . ARG A 1 145 ? 8.792 -5.606 -12.467 1.00 78.06 145 ARG A O 1
#

Foldseek 3Di:
DDDDDPPPPPPPPPDDDPQLVVLLVVLLPFDLKDFDAAVCVVVLVVLLVVCCVVFFPAAWDDDDPFKTWGDQPDPDDDPDDPDDPAPPKGKIKIWGWDQDPRHIMIGIFIDINDPVCPVLRSSLSSQSSCCSVPVDRSHPPSRRD

Sequence (145 aa):
MLLAALSLSCAGSFELSQEEQTSLGLAMAQPLTFTVPRDRSLETWDRALNFMDRYSSMKLRSVTDSLLVTYETPTYQQVPSPVERGSGIRFGYTISRASTREGISMSVRCAPSSKVGERDADQNAHIAAYYILTGSIACARCIVR

pLDDT: mean 83.48, std 19.05, range [36.62, 98.5]

Radius of gyration: 19.1 Å; chains: 1; bounding box: 42×31×79 Å